Protein AF-A0A7G2K283-F1 (afdb_monomer_lite)

Secondary structure (DSSP, 8-state):
--PPP-----TTS-------------------------HHHHHHHHHHTPPP-THHHHHHHHHHHHHHHHHHHH--SS-TT---TTT-TTS--PPPTTS-TT--GGG--HHHHHHHHHHHHHHHHHHTTTSS--------HHHHHHHHH-BPTTSS-BTT-

Sequence (161 aa):
MVSFTEISTGTSTLDQVEVGFTPTRSYIVQWAKSVTWATPELEQGKLLGLALDTAKIMVLNQNAQQTLQKVAFLGHAKDTRLTGLLNNPSVEVYNIKGTSANTKVQAMDFDKSVAFFKEMFLAGMEKTKRIEAPNTFAIDLLDLAHLALTQRNNTDTTALE

Structure (mmCIF, N/CA/C/O backbone):
data_AF-A0A7G2K283-F1
#
_entry.id   AF-A0A7G2K283-F1
#
loop_
_atom_site.group_PDB
_atom_site.id
_atom_site.type_symbol
_atom_site.label_atom_id
_atom_site.label_alt_id
_atom_site.label_comp_id
_atom_site.label_asym_id
_atom_site.label_entity_id
_atom_site.label_seq_id
_atom_site.pdbx_PDB_ins_code
_atom_site.Cartn_x
_atom_site.Cartn_y
_atom_site.Cartn_z
_atom_site.occupancy
_atom_site.B_iso_or_equiv
_atom_site.auth_seq_id
_atom_site.auth_comp_id
_atom_site.auth_asym_id
_atom_site.auth_atom_id
_atom_site.pdbx_PDB_model_num
ATOM 1 N N . MET A 1 1 ? 11.500 21.645 -0.195 1.00 33.06 1 MET A N 1
ATOM 2 C CA . MET A 1 1 ? 11.966 21.731 -1.596 1.00 33.06 1 MET A CA 1
ATOM 3 C C . MET A 1 1 ? 12.836 22.974 -1.692 1.00 33.06 1 MET A C 1
ATOM 5 O O . MET A 1 1 ? 12.345 24.038 -1.351 1.00 33.06 1 MET A O 1
ATOM 9 N N . VAL A 1 2 ? 14.126 22.838 -2.009 1.00 28.88 2 VAL A N 1
ATOM 10 C CA . VAL A 1 2 ? 15.053 23.980 -2.130 1.00 28.88 2 VAL A CA 1
ATOM 11 C C . VAL A 1 2 ? 14.940 24.517 -3.555 1.00 28.88 2 VAL A C 1
ATOM 13 O O . VAL A 1 2 ? 15.233 23.781 -4.497 1.00 28.88 2 VAL A O 1
ATOM 16 N N . SER A 1 3 ? 14.471 25.752 -3.724 1.00 34.69 3 SER A N 1
ATOM 17 C CA . SER A 1 3 ? 14.496 26.456 -5.011 1.00 34.69 3 SER A CA 1
ATOM 18 C C . SER A 1 3 ? 15.723 27.362 -5.057 1.00 34.69 3 SER A C 1
ATOM 20 O O . SER A 1 3 ? 15.909 28.177 -4.157 1.00 34.69 3 SER A O 1
ATOM 22 N N . PHE A 1 4 ? 16.545 27.212 -6.093 1.00 39.34 4 PHE A N 1
ATOM 23 C CA . PHE A 1 4 ? 17.698 28.072 -6.350 1.00 39.34 4 PHE A CA 1
ATOM 24 C C . PHE A 1 4 ? 17.277 29.149 -7.349 1.00 39.34 4 PHE A C 1
ATOM 26 O O . PHE A 1 4 ? 16.826 28.817 -8.445 1.00 39.34 4 PHE A O 1
ATOM 33 N N . THR A 1 5 ? 17.387 30.416 -6.961 1.00 46.47 5 THR A N 1
ATOM 34 C CA . THR A 1 5 ? 17.245 31.555 -7.875 1.00 46.47 5 THR A CA 1
ATOM 35 C C . THR A 1 5 ? 18.563 31.741 -8.640 1.00 46.47 5 THR A C 1
ATOM 37 O O . THR A 1 5 ? 19.622 31.351 -8.156 1.00 46.47 5 THR A O 1
ATOM 40 N N . GLU A 1 6 ? 18.470 32.240 -9.869 1.00 45.03 6 GLU A N 1
ATOM 41 C CA . GLU A 1 6 ? 19.489 32.250 -10.928 1.00 45.03 6 GLU A CA 1
ATOM 42 C C . GLU A 1 6 ? 20.922 32.620 -10.493 1.00 45.03 6 GLU A C 1
ATOM 44 O O . GLU A 1 6 ? 21.156 33.654 -9.873 1.00 45.03 6 GLU A O 1
ATOM 49 N N . ILE A 1 7 ? 21.902 31.808 -10.914 1.00 48.34 7 ILE A N 1
ATOM 50 C CA . ILE A 1 7 ? 23.330 32.149 -10.842 1.00 48.34 7 ILE A CA 1
ATOM 51 C C . ILE A 1 7 ? 23.607 33.189 -11.934 1.00 48.34 7 ILE A C 1
ATOM 53 O O . ILE A 1 7 ? 23.706 32.844 -13.113 1.00 48.34 7 ILE A O 1
ATOM 57 N N . SER A 1 8 ? 23.721 34.464 -11.560 1.00 47.59 8 SER A N 1
ATOM 58 C CA . SER A 1 8 ? 24.152 35.510 -12.491 1.00 47.59 8 SER A CA 1
ATOM 59 C C . SER A 1 8 ? 25.669 35.418 -12.709 1.00 47.59 8 SER A C 1
ATOM 61 O O . SER A 1 8 ? 26.445 35.349 -11.759 1.00 47.59 8 SER A O 1
ATOM 63 N N . THR A 1 9 ? 26.124 35.437 -13.963 1.00 49.94 9 THR A N 1
ATOM 64 C CA . THR A 1 9 ? 27.552 35.390 -14.339 1.00 49.94 9 THR A CA 1
ATOM 65 C C . THR A 1 9 ? 28.268 36.741 -14.167 1.00 49.94 9 THR A C 1
ATOM 67 O O . THR A 1 9 ? 29.180 37.063 -14.927 1.00 49.94 9 THR A O 1
ATOM 70 N N . GLY A 1 10 ? 27.834 37.572 -13.214 1.00 45.72 10 GLY A N 1
ATOM 71 C CA . GLY A 1 10 ? 28.421 38.877 -12.914 1.00 45.72 10 GLY A CA 1
ATOM 72 C C . GLY A 1 10 ? 29.289 38.823 -11.659 1.00 45.72 10 GLY A C 1
ATOM 73 O O . GLY A 1 10 ? 28.780 38.773 -10.548 1.00 45.72 10 GLY A O 1
ATOM 74 N N . THR A 1 11 ? 30.613 38.876 -11.808 1.00 50.25 11 THR A N 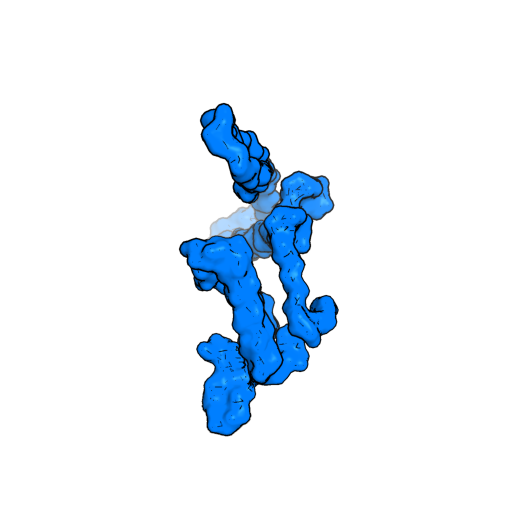1
ATOM 75 C CA . THR A 1 11 ? 31.589 38.779 -10.701 1.00 50.25 11 THR A CA 1
ATOM 76 C C . THR A 1 11 ? 31.766 40.073 -9.888 1.00 50.25 11 THR A C 1
ATOM 78 O O . THR A 1 11 ? 32.817 40.277 -9.285 1.00 50.25 11 THR A O 1
ATOM 81 N N . SER A 1 12 ? 30.788 40.981 -9.880 1.00 51.16 12 SER A N 1
ATOM 82 C CA . SER A 1 12 ? 30.885 42.283 -9.193 1.00 51.16 12 SER A CA 1
ATOM 83 C C . SER A 1 12 ? 29.939 42.452 -8.002 1.00 51.16 12 SER A C 1
ATOM 85 O O . SER A 1 12 ? 29.970 43.494 -7.350 1.00 51.16 12 SER A O 1
ATOM 87 N N . THR A 1 13 ? 29.146 41.438 -7.660 1.00 48.06 13 THR A N 1
ATOM 88 C CA . THR A 1 13 ? 28.279 41.449 -6.476 1.00 48.06 13 THR A CA 1
ATOM 89 C C . THR A 1 13 ? 28.584 40.237 -5.611 1.00 48.06 13 THR A C 1
ATOM 91 O O . THR A 1 13 ? 28.643 39.119 -6.115 1.00 48.06 13 THR A O 1
ATOM 94 N N . LEU A 1 14 ? 28.800 40.458 -4.309 1.00 49.88 14 LEU A N 1
ATOM 95 C CA . LEU A 1 14 ? 28.846 39.374 -3.329 1.00 49.88 14 LEU A CA 1
ATOM 96 C C . LEU A 1 14 ? 27.523 38.612 -3.420 1.00 49.88 14 LEU A C 1
ATOM 98 O O . LEU A 1 14 ? 26.475 39.171 -3.100 1.00 49.88 14 LEU A O 1
ATOM 102 N N . ASP A 1 15 ? 27.593 37.372 -3.897 1.00 42.44 15 ASP A N 1
ATOM 103 C CA . ASP A 1 15 ? 26.452 36.477 -4.045 1.00 42.44 15 ASP A CA 1
ATOM 104 C C . ASP A 1 15 ? 25.953 36.117 -2.639 1.00 42.44 15 ASP A C 1
ATOM 106 O O . ASP A 1 15 ? 26.506 35.260 -1.943 1.00 42.44 15 ASP A O 1
ATOM 110 N N . GLN A 1 16 ? 24.988 36.888 -2.142 1.00 51.31 16 GLN A N 1
ATOM 111 C CA . GLN A 1 16 ? 24.360 36.609 -0.862 1.00 51.31 16 GLN A CA 1
ATOM 112 C C . GLN A 1 16 ? 23.399 35.443 -1.063 1.00 51.31 16 GLN A C 1
ATOM 114 O O . GLN A 1 16 ? 22.320 35.592 -1.630 1.00 51.31 16 GLN A O 1
ATOM 119 N N . VAL A 1 17 ? 23.798 34.270 -0.574 1.00 49.78 17 VAL A N 1
ATOM 120 C CA . VAL A 1 17 ? 22.920 33.101 -0.504 1.00 49.78 17 VAL A CA 1
ATOM 121 C C . VAL A 1 17 ? 21.913 33.335 0.620 1.00 49.78 17 VAL A C 1
ATOM 123 O O . VAL A 1 17 ? 22.155 33.004 1.781 1.00 49.78 17 VAL A O 1
ATOM 126 N N . GLU A 1 18 ? 20.783 33.945 0.285 1.00 47.97 18 GLU A N 1
ATOM 127 C CA . GLU A 1 18 ? 19.662 34.078 1.207 1.00 47.97 18 GLU A CA 1
ATOM 128 C C . GLU A 1 18 ? 18.944 32.723 1.315 1.00 47.97 18 GLU A C 1
ATOM 130 O O . GLU A 1 18 ? 18.288 32.248 0.387 1.00 47.97 18 GLU A O 1
ATOM 135 N N . VAL A 1 19 ? 19.111 32.046 2.453 1.00 56.62 19 VAL A N 1
ATOM 136 C CA . VAL A 1 19 ? 18.443 30.769 2.734 1.00 56.62 19 VAL A CA 1
ATOM 137 C C . VAL A 1 19 ? 17.055 31.052 3.306 1.00 56.62 19 VAL A C 1
ATOM 139 O O . VAL A 1 19 ? 16.884 31.282 4.502 1.00 56.62 19 VAL A O 1
ATOM 142 N N . GLY A 1 20 ? 16.045 31.054 2.437 1.00 56.69 20 GLY A N 1
ATOM 143 C CA . GLY A 1 20 ? 14.644 31.142 2.845 1.00 56.69 20 GLY A CA 1
ATOM 144 C C . GLY A 1 20 ? 14.144 29.818 3.433 1.00 56.69 20 GLY A C 1
ATOM 145 O O . GLY A 1 20 ? 14.222 28.771 2.790 1.00 56.69 20 GLY A O 1
ATOM 146 N N . PHE A 1 21 ? 13.580 29.850 4.641 1.00 55.53 21 PHE A N 1
ATOM 147 C CA . PHE A 1 21 ? 12.916 28.691 5.243 1.00 55.53 21 PHE A CA 1
ATOM 148 C C . PHE A 1 21 ? 11.409 28.772 4.999 1.00 55.53 21 PHE A C 1
ATOM 150 O O . PHE A 1 21 ? 10.742 29.678 5.491 1.00 55.53 21 PHE A O 1
ATOM 157 N N . THR A 1 22 ? 10.849 27.801 4.274 1.00 71.00 22 THR A N 1
ATOM 158 C CA . THR A 1 22 ? 9.389 27.643 4.177 1.00 71.00 22 THR A CA 1
ATOM 159 C C . THR A 1 22 ? 8.933 26.613 5.211 1.00 71.00 22 THR A C 1
ATOM 161 O O . THR A 1 22 ? 9.275 25.436 5.069 1.00 71.00 22 THR A O 1
ATOM 164 N N . PRO A 1 23 ? 8.183 27.002 6.258 1.00 68.12 23 PRO A N 1
ATOM 165 C CA . PRO A 1 23 ? 7.719 26.057 7.262 1.00 68.12 23 PRO A CA 1
ATOM 166 C C . PRO A 1 23 ? 6.638 25.141 6.679 1.00 68.12 23 PRO A C 1
ATOM 168 O O . PRO A 1 23 ? 5.567 25.594 6.277 1.00 68.12 23 PRO A O 1
ATOM 171 N N . THR A 1 24 ? 6.889 23.834 6.684 1.00 72.06 24 THR A N 1
ATOM 172 C CA . THR A 1 24 ? 5.873 22.812 6.404 1.00 72.06 24 THR A CA 1
ATOM 173 C C . THR A 1 24 ? 5.151 22.435 7.693 1.00 72.06 24 THR A C 1
ATOM 175 O O . THR A 1 24 ? 5.792 22.194 8.715 1.00 72.06 24 THR A O 1
ATOM 178 N N . ARG A 1 25 ? 3.815 22.376 7.662 1.00 74.00 25 ARG A N 1
ATOM 179 C CA . ARG A 1 25 ? 2.984 22.015 8.821 1.00 74.00 25 ARG A CA 1
ATOM 180 C C . ARG A 1 25 ? 2.284 20.684 8.580 1.00 74.00 25 ARG A C 1
ATOM 182 O O . ARG A 1 25 ? 1.699 20.491 7.519 1.00 74.00 25 ARG A O 1
ATOM 189 N N . SER A 1 26 ? 2.271 19.836 9.602 1.00 74.50 26 SER A N 1
ATOM 190 C CA . SER A 1 26 ? 1.459 18.618 9.652 1.00 74.50 26 SER A CA 1
ATOM 191 C C . SER A 1 26 ? 0.447 18.742 10.785 1.00 74.50 26 SER A C 1
ATOM 193 O O . SER A 1 26 ? 0.800 19.135 11.897 1.00 74.50 26 SER A O 1
ATOM 195 N N . TYR A 1 27 ? -0.817 18.433 10.507 1.00 79.06 27 TYR A N 1
ATOM 196 C CA . TYR A 1 27 ? -1.890 18.509 11.496 1.00 79.06 27 TYR A CA 1
ATOM 197 C C . TYR A 1 27 ? -2.030 17.173 12.229 1.00 79.06 27 TYR A C 1
ATOM 199 O O . TYR A 1 27 ? -1.989 16.114 11.609 1.00 79.06 27 TYR A O 1
ATOM 207 N N . ILE A 1 28 ? -2.219 17.225 13.548 1.00 79.62 28 ILE A N 1
ATOM 208 C CA . ILE A 1 28 ? -2.516 16.050 14.372 1.00 79.62 28 ILE A CA 1
ATOM 209 C C . ILE A 1 28 ? -3.995 16.108 14.739 1.00 79.62 28 ILE A C 1
ATOM 211 O O . ILE A 1 28 ? -4.466 17.117 15.262 1.00 79.62 28 ILE A O 1
ATOM 215 N N . VAL A 1 29 ? -4.721 15.025 14.470 1.00 80.56 29 VAL A N 1
ATOM 216 C CA . VAL A 1 29 ? -6.142 14.901 14.807 1.00 80.56 29 VAL A CA 1
ATOM 217 C C . VAL A 1 29 ? -6.318 13.803 15.845 1.00 80.56 29 VAL A C 1
ATOM 219 O O . VAL A 1 29 ? -5.835 12.683 15.681 1.00 80.56 29 VAL A O 1
ATOM 222 N N . GLN A 1 30 ? -7.014 14.143 16.928 1.00 81.44 30 GLN A N 1
ATOM 223 C CA . GLN A 1 30 ? -7.408 13.179 17.946 1.00 81.44 30 GLN A CA 1
ATOM 224 C C . GLN A 1 30 ? -8.584 12.348 17.438 1.00 81.44 30 GLN A C 1
ATOM 226 O O . GLN A 1 30 ? -9.548 12.878 16.886 1.00 81.44 30 GLN A O 1
ATOM 231 N N . TRP A 1 31 ? -8.509 11.040 17.645 1.00 81.94 31 TRP A N 1
ATOM 232 C CA . TRP A 1 31 ? -9.557 10.102 17.272 1.00 81.94 31 TRP A CA 1
ATOM 233 C C . TRP A 1 31 ? -9.592 8.956 18.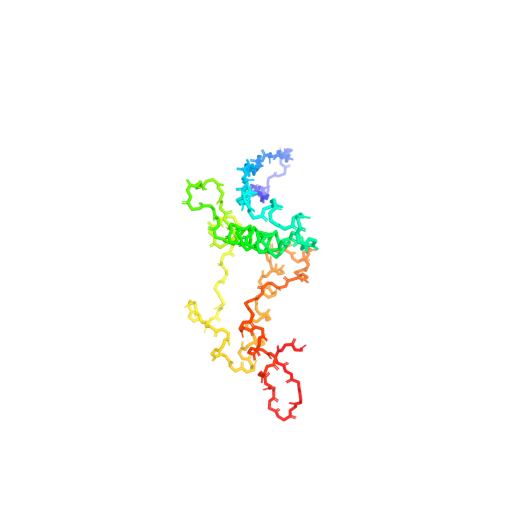281 1.00 81.94 31 TRP A C 1
ATOM 235 O O . TRP A 1 31 ? -8.594 8.659 18.937 1.00 81.94 31 TRP A O 1
ATOM 245 N N . ALA A 1 32 ? -10.752 8.321 18.414 1.00 81.31 32 ALA A N 1
ATOM 246 C CA . ALA A 1 32 ? -10.939 7.183 19.298 1.00 81.31 32 ALA A CA 1
ATOM 247 C C . ALA A 1 32 ? -11.959 6.214 18.699 1.00 81.31 32 ALA A C 1
ATOM 249 O O . ALA A 1 32 ? -12.880 6.615 17.983 1.00 81.31 32 ALA A O 1
ATOM 250 N N . LYS A 1 33 ? -11.802 4.932 19.023 1.00 82.62 33 LYS A N 1
ATOM 251 C CA . LYS A 1 33 ? -12.825 3.905 18.829 1.00 82.62 33 LYS A CA 1
ATOM 252 C C . LYS A 1 33 ? -13.092 3.253 20.178 1.00 82.62 33 LYS A C 1
ATOM 254 O O . LYS A 1 33 ? -12.159 3.035 20.946 1.00 82.62 33 LYS A O 1
ATOM 259 N N . SER A 1 34 ? -14.353 2.964 20.467 1.00 84.25 34 SER A N 1
ATOM 260 C CA . SER A 1 34 ? -14.774 2.360 21.728 1.00 84.25 34 SER A CA 1
ATOM 261 C C . SER A 1 34 ? -15.417 0.998 21.497 1.00 84.25 34 SER A C 1
ATOM 263 O O . SER A 1 34 ? -16.004 0.731 20.448 1.00 84.25 34 SER A O 1
ATOM 265 N N . VAL A 1 35 ? -15.300 0.141 22.507 1.00 84.62 35 VAL A N 1
ATOM 266 C CA . VAL A 1 35 ? -16.052 -1.109 22.641 1.00 84.62 35 VAL A CA 1
ATOM 267 C C . VAL A 1 35 ? -16.917 -0.981 23.882 1.00 84.62 35 VAL A C 1
ATOM 269 O O . VAL A 1 35 ? -16.512 -0.367 24.868 1.00 84.62 35 VAL A O 1
ATOM 272 N N . THR A 1 36 ? -18.118 -1.542 23.821 1.00 84.69 36 THR A N 1
ATOM 273 C CA . THR A 1 36 ? -19.050 -1.593 24.946 1.00 84.69 36 THR A CA 1
ATOM 274 C C . THR A 1 36 ? -19.479 -3.038 25.182 1.00 84.69 36 THR A C 1
ATOM 276 O O . THR A 1 36 ? -19.599 -3.827 24.241 1.00 84.69 36 THR A O 1
ATOM 279 N N . TRP A 1 37 ? -19.677 -3.386 26.452 1.00 82.88 37 TRP A N 1
ATOM 280 C CA . TRP A 1 37 ? -20.251 -4.659 26.888 1.00 82.88 37 TRP A CA 1
ATOM 281 C C . TRP A 1 37 ? -21.544 -4.374 27.641 1.00 82.88 37 TRP A C 1
ATOM 283 O O . TRP A 1 37 ? -21.650 -3.347 28.316 1.00 82.88 37 TRP A O 1
ATOM 293 N N . ALA A 1 38 ? -22.520 -5.271 27.537 1.00 84.69 38 ALA A N 1
ATOM 294 C CA . ALA A 1 38 ? -23.748 -5.142 28.303 1.00 84.69 38 ALA A CA 1
ATOM 295 C C . ALA A 1 38 ? -23.522 -5.640 29.740 1.00 84.69 38 ALA A C 1
ATOM 297 O O . ALA A 1 38 ? -22.951 -6.709 29.948 1.00 84.69 38 ALA A O 1
ATOM 298 N N . THR A 1 39 ? -23.998 -4.894 30.740 1.00 83.06 39 THR A N 1
ATOM 299 C CA . THR A 1 39 ? -23.866 -5.262 32.163 1.00 83.06 39 THR A CA 1
ATOM 300 C C . THR A 1 39 ? -24.341 -6.692 32.474 1.00 83.06 39 THR A C 1
ATOM 302 O O . THR A 1 39 ? -23.591 -7.412 33.132 1.00 83.06 39 THR A O 1
ATOM 305 N N . PRO A 1 40 ? -25.492 -7.171 31.949 1.00 80.56 40 PRO A N 1
ATOM 306 C CA . PRO A 1 40 ? -25.945 -8.539 32.208 1.00 80.56 40 PRO A CA 1
ATOM 307 C C . PRO A 1 40 ? -24.991 -9.618 31.672 1.00 80.56 40 PRO A C 1
ATOM 309 O O . PRO A 1 40 ? -24.845 -10.666 32.295 1.00 80.56 40 PRO A O 1
ATOM 312 N N . GLU A 1 41 ? -24.308 -9.371 30.546 1.00 76.25 41 GLU A N 1
ATOM 313 C CA . GLU A 1 41 ? -23.330 -10.312 29.972 1.00 76.25 41 GLU A CA 1
ATOM 314 C C . GLU A 1 41 ? -22.104 -10.455 30.881 1.00 76.25 41 GLU A C 1
ATOM 316 O O . GLU A 1 41 ? -21.591 -11.556 31.076 1.00 76.25 41 GLU A O 1
ATOM 321 N N . LEU A 1 42 ? -21.650 -9.344 31.472 1.00 82.62 42 LEU A N 1
ATOM 322 C CA . LEU A 1 42 ? -20.519 -9.331 32.402 1.00 82.62 42 LEU A CA 1
ATOM 323 C C . LEU A 1 42 ? -20.856 -10.064 33.707 1.00 82.62 42 LEU A C 1
ATOM 325 O O . LEU A 1 42 ? -20.030 -10.810 34.236 1.00 82.62 42 LEU A O 1
ATOM 329 N N . GLU A 1 43 ? -22.072 -9.871 34.216 1.00 83.50 43 GLU A N 1
ATOM 330 C CA . GLU A 1 43 ? -22.555 -10.517 35.439 1.00 83.50 43 GLU A CA 1
ATOM 331 C C . GLU A 1 43 ? -22.748 -12.025 35.251 1.00 83.50 43 GLU A C 1
ATOM 333 O O . GLU A 1 43 ? -22.274 -12.812 36.074 1.00 83.50 43 GLU A O 1
ATOM 338 N N . GLN A 1 44 ? -23.369 -12.443 34.143 1.00 77.94 44 GLN A N 1
ATOM 339 C CA . GLN A 1 44 ? -23.510 -13.859 33.793 1.00 77.94 44 GLN A CA 1
ATOM 340 C C . GLN A 1 44 ? -22.154 -14.517 33.531 1.00 77.94 44 GLN A C 1
ATOM 342 O O . GLN A 1 44 ? -21.912 -15.619 34.018 1.00 77.94 44 GLN A O 1
ATOM 347 N N . GLY A 1 45 ? -21.243 -13.835 32.831 1.00 79.12 45 GLY A N 1
ATOM 348 C CA . GLY A 1 45 ? -19.890 -14.334 32.598 1.00 79.12 45 GLY A CA 1
ATOM 349 C C . GLY A 1 45 ? -19.125 -14.567 33.902 1.00 79.12 45 GLY A C 1
ATOM 350 O O . GLY A 1 45 ? -18.532 -15.627 34.091 1.00 79.12 45 GLY A O 1
ATOM 351 N N . LYS A 1 46 ? -19.229 -13.633 34.857 1.00 83.62 46 LYS A N 1
ATOM 352 C CA . LYS A 1 46 ? -18.637 -13.772 36.196 1.00 83.62 46 LYS A CA 1
ATOM 353 C C . LYS A 1 46 ? -19.239 -14.937 36.987 1.00 83.62 46 LYS A C 1
ATOM 355 O O . LYS A 1 46 ? -18.495 -15.656 37.649 1.00 83.62 46 LYS A O 1
ATOM 360 N N . LEU A 1 47 ? -20.559 -15.122 36.930 1.00 83.50 47 LEU A N 1
ATOM 361 C CA . LEU A 1 47 ? -21.260 -16.211 37.623 1.00 83.50 47 LEU A CA 1
ATOM 362 C C . LEU A 1 47 ? -20.929 -17.592 37.040 1.00 83.50 47 LEU A C 1
ATOM 364 O O . LEU A 1 47 ? -20.804 -18.556 37.788 1.00 83.50 47 LEU A O 1
ATOM 368 N N . LEU A 1 48 ? -20.775 -17.681 35.717 1.00 84.31 48 LEU A N 1
ATOM 369 C CA . LEU A 1 48 ? -20.509 -18.926 34.992 1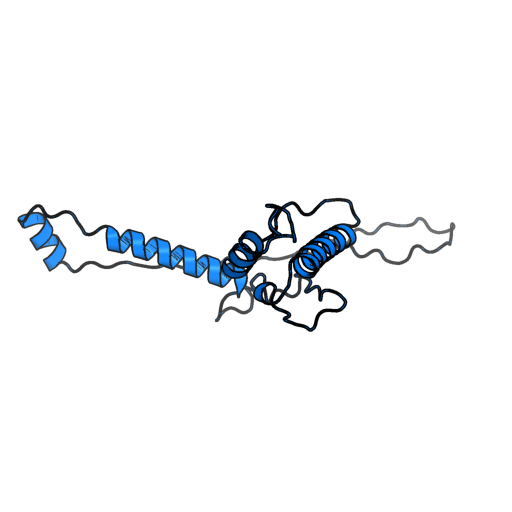.00 84.31 48 LEU A CA 1
ATOM 370 C C . LEU A 1 48 ? -19.010 -19.233 34.833 1.00 84.31 48 LEU A C 1
ATOM 372 O O . LEU A 1 48 ? -18.657 -20.247 34.235 1.00 84.31 48 LEU A O 1
ATOM 376 N N . GLY A 1 49 ? -18.124 -18.367 35.338 1.00 79.50 49 GLY A N 1
ATOM 377 C CA . GLY A 1 49 ? -16.674 -18.501 35.162 1.00 79.50 49 GLY A CA 1
ATOM 378 C C . GLY A 1 49 ? -16.214 -18.366 33.705 1.00 79.50 49 GLY A C 1
ATOM 379 O O . GLY A 1 49 ? -15.136 -18.845 33.355 1.00 79.50 49 GLY A O 1
ATOM 380 N N . LEU A 1 50 ? -17.021 -17.739 32.845 1.00 77.75 50 LEU A N 1
ATOM 381 C CA . LEU A 1 50 ? -16.691 -17.508 31.442 1.00 77.75 50 LEU A CA 1
ATOM 382 C C . LEU A 1 50 ? -15.753 -16.305 31.325 1.00 77.75 50 LEU A C 1
ATOM 384 O O . LEU A 1 50 ? -15.994 -15.244 31.905 1.00 77.75 50 LEU A O 1
ATOM 388 N N . ALA A 1 51 ? -14.684 -16.464 30.547 1.00 75.38 51 ALA A N 1
ATOM 389 C CA . ALA A 1 51 ? -13.786 -15.363 30.235 1.00 75.38 51 ALA A CA 1
ATOM 390 C C . ALA A 1 51 ? -14.521 -14.280 29.427 1.00 75.38 51 ALA A C 1
ATOM 392 O O . ALA A 1 51 ? -15.341 -14.583 28.558 1.00 75.38 51 ALA A O 1
ATOM 393 N N . LEU A 1 52 ? -14.198 -13.013 29.701 1.00 75.81 52 LEU A N 1
ATOM 394 C CA . LEU A 1 52 ? -14.668 -11.889 28.897 1.00 75.81 52 LEU A CA 1
ATOM 395 C C . LEU A 1 52 ? -14.230 -12.087 27.443 1.00 75.81 52 LEU A C 1
ATOM 397 O O . LEU A 1 52 ? -13.062 -12.380 27.189 1.00 75.81 52 LEU A O 1
ATOM 401 N N . ASP A 1 53 ? -15.144 -11.874 26.499 1.00 74.75 53 ASP A N 1
ATOM 402 C CA . ASP A 1 53 ? -14.825 -11.952 25.077 1.00 74.75 53 ASP A CA 1
ATOM 403 C C . ASP A 1 53 ? -13.849 -10.830 24.671 1.00 74.75 53 ASP A C 1
ATOM 405 O O . ASP A 1 53 ? -14.232 -9.678 24.427 1.00 74.75 53 ASP A O 1
ATOM 409 N N . THR A 1 54 ? -12.564 -11.181 24.614 1.00 80.44 54 THR A N 1
ATOM 410 C CA . THR A 1 54 ? -11.469 -10.311 24.175 1.00 80.44 54 THR A CA 1
ATOM 411 C C . THR A 1 54 ? -11.401 -10.178 22.655 1.00 80.44 54 THR A C 1
ATOM 413 O O . THR A 1 54 ? -10.727 -9.266 22.164 1.00 80.44 54 THR A O 1
ATOM 416 N N . ALA A 1 55 ? -12.135 -10.997 21.889 1.00 83.00 55 ALA A N 1
ATOM 417 C CA . ALA A 1 55 ? -12.173 -10.888 20.434 1.00 83.00 55 ALA A CA 1
ATOM 418 C C . ALA A 1 55 ? -12.748 -9.533 20.003 1.00 83.00 55 ALA A C 1
ATOM 420 O O . ALA A 1 55 ? -12.252 -8.936 19.047 1.00 83.00 55 ALA A O 1
ATOM 421 N N . LYS A 1 56 ? -13.700 -8.970 20.766 1.00 82.81 56 LYS A N 1
ATOM 422 C CA . LYS A 1 56 ? -14.207 -7.602 20.545 1.00 82.81 56 LYS A CA 1
ATOM 423 C C . LYS A 1 56 ? -13.085 -6.552 20.562 1.00 82.81 56 LYS A C 1
ATOM 425 O O . LYS A 1 56 ? -13.095 -5.634 19.745 1.00 82.81 56 LYS A O 1
ATOM 430 N N . ILE A 1 57 ? -12.090 -6.701 21.441 1.00 85.62 57 ILE A N 1
ATOM 431 C CA . ILE A 1 57 ? -10.930 -5.795 21.525 1.00 85.62 57 ILE A CA 1
ATOM 432 C C . ILE A 1 57 ? -9.976 -6.028 20.348 1.00 85.62 57 ILE A C 1
ATOM 434 O O . ILE A 1 57 ? -9.487 -5.071 19.749 1.00 85.62 57 ILE A O 1
ATOM 438 N N . MET A 1 58 ? -9.729 -7.286 19.975 1.00 88.00 58 MET A N 1
ATOM 439 C CA . MET A 1 58 ? -8.882 -7.605 18.819 1.00 88.00 58 MET A CA 1
ATOM 440 C C . MET A 1 58 ? -9.462 -7.046 17.515 1.00 88.00 58 MET A C 1
ATOM 442 O O . MET A 1 58 ? -8.745 -6.411 16.742 1.00 88.00 58 MET A O 1
ATOM 446 N N . VAL A 1 59 ? -10.770 -7.211 17.306 1.00 89.06 59 VAL A N 1
ATOM 447 C CA . VAL A 1 59 ? -11.490 -6.662 16.149 1.00 89.06 59 VAL A CA 1
ATOM 448 C C . VAL A 1 59 ? -11.459 -5.133 16.161 1.00 89.06 59 VAL A C 1
ATOM 450 O O . VAL A 1 59 ? -11.221 -4.522 15.117 1.00 89.06 59 VAL A O 1
ATOM 453 N N . LEU A 1 60 ? -11.628 -4.498 17.330 1.00 89.25 60 LEU A N 1
ATOM 454 C CA . LEU A 1 60 ? -11.483 -3.046 17.469 1.00 89.25 60 LEU A CA 1
ATOM 455 C C . LEU A 1 60 ? -10.100 -2.580 17.006 1.00 89.25 60 LEU A C 1
ATOM 457 O O . LEU A 1 60 ? -10.008 -1.644 16.212 1.00 89.25 60 LEU A O 1
ATOM 461 N N . ASN A 1 61 ? -9.039 -3.244 17.469 1.00 89.31 61 ASN A N 1
ATOM 462 C CA . ASN A 1 61 ? -7.665 -2.911 17.106 1.00 89.31 61 ASN A CA 1
ATOM 463 C C . ASN A 1 61 ? -7.414 -3.096 15.608 1.00 89.31 61 ASN A C 1
ATOM 465 O O . ASN A 1 61 ? -6.842 -2.214 14.972 1.00 89.31 61 ASN A O 1
ATOM 469 N N . GLN A 1 62 ? -7.886 -4.192 15.012 1.00 91.31 62 GLN A N 1
ATOM 470 C CA . GLN A 1 62 ? -7.751 -4.411 13.572 1.00 91.31 62 GLN A CA 1
ATOM 471 C C . GLN A 1 62 ? -8.473 -3.322 12.768 1.00 91.31 62 GLN A C 1
ATOM 473 O O . GLN A 1 62 ? -7.904 -2.739 11.845 1.00 91.31 62 GLN A O 1
ATOM 478 N N . ASN A 1 63 ? -9.707 -2.990 13.148 1.00 92.44 63 ASN A N 1
ATOM 479 C CA . ASN A 1 63 ? -10.473 -1.934 12.496 1.00 92.44 63 ASN A CA 1
ATOM 480 C C . ASN A 1 63 ? -9.826 -0.550 12.676 1.00 92.44 63 ASN A C 1
ATOM 482 O O . ASN A 1 63 ? -9.847 0.276 11.759 1.00 92.44 63 ASN A O 1
ATOM 486 N N . ALA A 1 64 ? -9.235 -0.293 13.845 1.00 88.62 64 ALA A N 1
ATOM 487 C CA . ALA A 1 64 ? -8.467 0.910 14.125 1.00 88.62 64 ALA A CA 1
ATOM 488 C C . ALA A 1 64 ? -7.259 1.025 13.179 1.00 88.62 64 ALA A C 1
ATOM 490 O O . ALA A 1 64 ? -7.115 2.044 12.505 1.00 88.62 64 ALA A O 1
ATOM 491 N N . GLN A 1 65 ? -6.460 -0.036 13.048 1.00 90.50 65 GLN A N 1
ATOM 492 C CA . GLN A 1 65 ? -5.299 -0.065 12.152 1.00 90.50 65 GLN A CA 1
ATOM 493 C C . GLN A 1 65 ? -5.693 0.120 10.680 1.00 90.50 65 GLN A C 1
ATOM 495 O O . GLN A 1 65 ? -5.106 0.943 9.983 1.00 90.50 65 GLN A O 1
ATOM 500 N N . GLN A 1 66 ? -6.751 -0.553 10.219 1.00 90.31 66 GLN A N 1
ATOM 501 C CA . GLN A 1 66 ? -7.273 -0.365 8.859 1.00 90.31 66 GLN A CA 1
ATOM 502 C C . GLN A 1 66 ? -7.751 1.071 8.614 1.00 90.31 66 GLN A C 1
ATOM 504 O O . GLN A 1 66 ? -7.553 1.621 7.531 1.00 90.31 66 GLN A O 1
ATOM 509 N N . THR A 1 67 ? -8.367 1.702 9.620 1.00 89.31 67 THR A N 1
ATOM 510 C CA . THR A 1 67 ? -8.796 3.104 9.526 1.00 89.31 67 THR A CA 1
ATOM 511 C C . THR A 1 67 ? -7.587 4.030 9.391 1.00 89.31 67 THR A C 1
ATOM 513 O O . THR A 1 67 ? -7.590 4.895 8.517 1.00 89.31 67 THR A O 1
ATOM 516 N N . LEU A 1 68 ? -6.543 3.827 10.203 1.00 89.12 68 LEU A N 1
ATOM 517 C CA . LEU A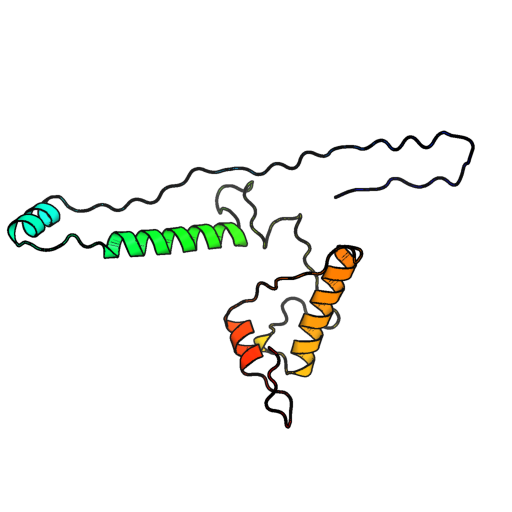 1 68 ? -5.297 4.592 10.112 1.00 89.12 68 LEU A CA 1
ATOM 518 C C . LEU A 1 68 ? -4.630 4.427 8.749 1.00 89.12 68 LEU A C 1
ATOM 520 O O . LEU A 1 68 ? -4.278 5.422 8.123 1.00 89.12 68 LEU A O 1
ATOM 524 N N . GLN A 1 69 ? -4.513 3.191 8.262 1.00 89.62 69 GLN A N 1
ATOM 525 C CA . GLN A 1 69 ? -3.940 2.908 6.951 1.00 89.62 69 GLN A CA 1
ATOM 526 C C . GLN A 1 69 ? -4.742 3.600 5.843 1.00 89.62 69 GLN A C 1
ATOM 528 O O . GLN A 1 69 ? -4.172 4.265 4.981 1.00 89.62 69 GLN A O 1
ATOM 533 N N . LYS A 1 70 ? -6.077 3.526 5.900 1.00 90.12 70 LYS A N 1
ATOM 534 C CA . LYS A 1 70 ? -6.948 4.203 4.936 1.00 90.12 70 LYS A CA 1
ATOM 535 C C . LYS A 1 70 ? -6.730 5.716 4.932 1.00 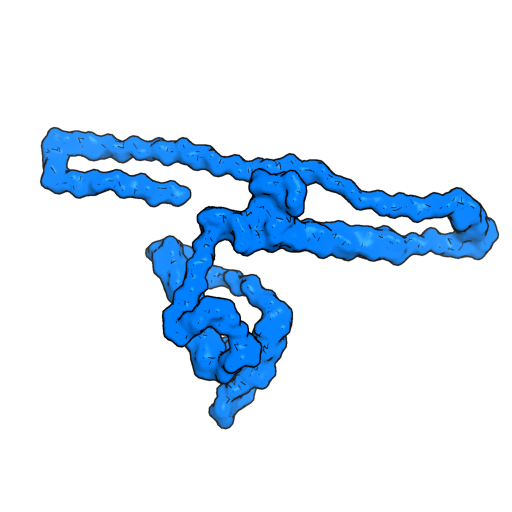90.12 70 LYS A C 1
ATOM 537 O O . LYS A 1 70 ? -6.631 6.300 3.858 1.00 90.12 70 LYS A O 1
ATOM 542 N N . VAL A 1 71 ? -6.635 6.342 6.105 1.00 90.06 71 VAL A N 1
ATOM 543 C CA . VAL A 1 71 ? -6.359 7.783 6.219 1.00 90.06 71 VAL A CA 1
ATOM 544 C C . VAL A 1 71 ? -4.948 8.117 5.728 1.00 90.06 71 VAL A C 1
ATOM 546 O O . VAL A 1 71 ? -4.775 9.127 5.056 1.00 90.06 71 VAL A O 1
ATOM 549 N N . ALA A 1 72 ? -3.952 7.267 5.980 1.00 89.19 72 ALA A N 1
ATOM 550 C CA . ALA A 1 72 ? -2.590 7.479 5.492 1.00 89.19 72 ALA A CA 1
ATOM 551 C C . ALA A 1 72 ? -2.506 7.475 3.954 1.00 89.19 72 ALA A C 1
ATOM 553 O O . ALA A 1 72 ? -1.784 8.287 3.382 1.00 89.19 72 ALA A O 1
ATOM 554 N N . PHE A 1 73 ? -3.267 6.612 3.269 1.00 90.94 73 PHE A N 1
ATOM 555 C CA . PHE A 1 73 ? -3.270 6.557 1.801 1.00 90.94 73 PHE A CA 1
ATOM 556 C C . PHE A 1 73 ? -4.224 7.563 1.147 1.00 90.94 73 PHE A C 1
ATOM 558 O O . PHE A 1 73 ? -3.849 8.203 0.168 1.00 90.94 73 PHE A O 1
ATOM 565 N N . LEU A 1 74 ? -5.443 7.719 1.669 1.00 91.81 74 LEU A N 1
ATOM 566 C CA . LEU A 1 74 ? -6.515 8.493 1.025 1.00 91.81 74 LEU A CA 1
ATOM 567 C C . LEU A 1 74 ? -6.794 9.848 1.687 1.00 91.81 74 LEU A C 1
ATOM 569 O O . LEU A 1 74 ? -7.544 10.652 1.141 1.00 91.81 74 LEU A O 1
ATOM 573 N N . GLY A 1 75 ? -6.227 10.112 2.859 1.00 90.00 75 GLY A N 1
ATOM 574 C CA . GLY A 1 75 ? -6.540 11.291 3.660 1.00 90.00 75 GLY A CA 1
ATOM 575 C C . GLY A 1 75 ? -7.830 11.148 4.467 1.00 90.00 75 GLY A C 1
ATOM 576 O O . GLY A 1 75 ? -8.508 10.114 4.465 1.00 90.00 75 GLY A O 1
ATOM 577 N N . HIS A 1 76 ? -8.173 12.202 5.205 1.00 89.81 76 HIS A N 1
ATOM 578 C CA . HIS A 1 76 ? -9.372 12.228 6.036 1.00 89.81 76 HIS A CA 1
ATOM 579 C C . HIS A 1 76 ? -10.579 12.748 5.248 1.00 89.81 76 HIS A C 1
ATOM 581 O O . HIS A 1 76 ? -10.574 13.863 4.737 1.00 89.81 76 HIS A O 1
ATOM 587 N N . ALA A 1 77 ? -11.671 11.980 5.220 1.00 85.38 77 ALA A N 1
ATOM 588 C CA . ALA A 1 77 ? -12.840 12.294 4.389 1.00 85.38 77 ALA A CA 1
ATOM 589 C C . ALA A 1 77 ? -13.524 13.638 4.713 1.00 85.38 77 ALA A C 1
ATOM 591 O O . ALA A 1 77 ? -14.181 14.209 3.849 1.00 85.38 77 ALA A O 1
ATOM 592 N N . LYS A 1 78 ? -13.411 14.130 5.955 1.00 84.81 78 LYS A N 1
ATOM 593 C CA . LYS A 1 78 ? -14.053 15.384 6.401 1.00 84.81 78 LYS A CA 1
ATOM 594 C C . LYS A 1 78 ? -13.077 16.531 6.660 1.00 84.81 78 LYS A C 1
ATOM 596 O O . LYS A 1 78 ? -13.515 17.666 6.780 1.00 84.81 78 LYS A O 1
A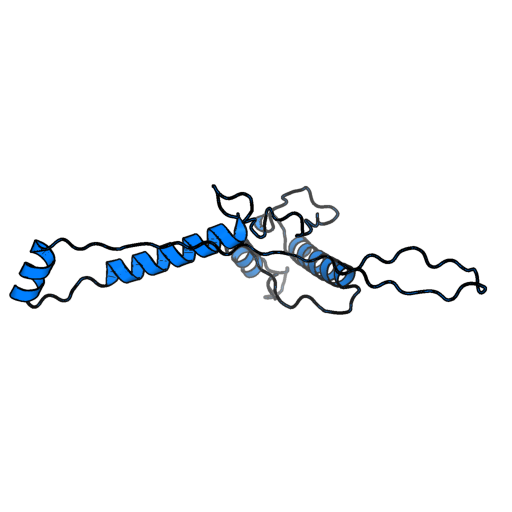TOM 601 N N . ASP A 1 79 ? -11.787 16.235 6.810 1.00 85.62 79 ASP A N 1
ATOM 602 C CA . ASP A 1 79 ? -10.776 17.241 7.154 1.00 85.62 79 ASP A CA 1
ATOM 603 C C . ASP A 1 79 ? -9.774 17.300 6.012 1.00 85.62 79 ASP A C 1
ATOM 605 O O . ASP A 1 79 ? -8.856 16.488 5.925 1.00 85.62 79 ASP A O 1
ATOM 609 N N . THR A 1 80 ? -9.986 18.261 5.119 1.00 85.12 80 THR A N 1
ATOM 610 C CA . THR A 1 80 ? -9.202 18.428 3.892 1.00 85.12 80 THR A CA 1
ATOM 611 C C . THR A 1 80 ? -7.750 18.820 4.157 1.00 85.12 80 THR A C 1
ATOM 613 O O . THR A 1 80 ? -6.928 18.758 3.247 1.00 85.12 80 THR A O 1
ATOM 616 N N . ARG A 1 81 ? -7.407 19.195 5.397 1.00 85.50 81 ARG A N 1
ATOM 617 C CA . ARG A 1 81 ? -6.024 19.477 5.802 1.00 85.50 81 ARG A CA 1
ATOM 618 C C . ARG A 1 81 ? -5.197 18.201 5.947 1.00 85.50 81 ARG A C 1
ATOM 620 O O . ARG A 1 81 ? -3.972 18.267 5.891 1.00 85.50 81 ARG A O 1
ATOM 627 N N . LEU A 1 82 ? -5.851 17.058 6.152 1.00 86.19 82 LEU A N 1
ATOM 628 C CA . LEU A 1 82 ? -5.215 15.747 6.224 1.00 86.19 82 LEU A CA 1
ATOM 629 C C . LEU A 1 82 ? -5.299 15.057 4.863 1.00 86.19 82 LEU A C 1
ATOM 631 O O . LEU A 1 82 ? -6.228 14.295 4.590 1.00 86.19 82 LEU A O 1
ATOM 635 N N . THR A 1 83 ? -4.309 15.322 4.018 1.00 90.25 83 THR A N 1
ATOM 636 C CA . THR A 1 83 ? -4.116 14.602 2.756 1.00 90.25 83 THR A CA 1
ATOM 637 C C . THR A 1 83 ? -3.333 13.310 2.993 1.00 90.25 83 THR A C 1
ATOM 639 O O . THR A 1 83 ? -2.466 13.241 3.865 1.00 90.25 83 THR A O 1
ATOM 642 N N . GLY A 1 84 ? -3.675 12.267 2.243 1.00 88.75 84 GLY A N 1
ATOM 643 C CA . GLY A 1 84 ? -2.972 10.990 2.231 1.00 88.75 84 GLY A CA 1
ATOM 644 C C . GLY A 1 84 ? -1.986 10.901 1.072 1.00 88.75 84 GLY A C 1
ATOM 645 O O . GLY A 1 84 ? -1.935 11.775 0.208 1.00 88.75 84 GLY A O 1
ATOM 646 N N . LEU A 1 85 ? -1.218 9.816 1.030 1.00 89.81 85 LEU A N 1
ATOM 647 C CA . LEU A 1 85 ? -0.184 9.590 0.019 1.00 89.81 85 LEU A CA 1
ATOM 648 C C . LEU A 1 85 ? -0.692 9.766 -1.424 1.00 89.81 85 LEU A C 1
ATOM 650 O O . LEU A 1 85 ? 0.025 10.309 -2.254 1.00 89.81 85 LEU A O 1
ATOM 654 N N . LEU A 1 86 ? -1.925 9.347 -1.720 1.00 88.00 86 LEU A N 1
ATOM 655 C CA . LEU A 1 86 ? -2.469 9.332 -3.083 1.00 88.00 86 LEU A CA 1
ATOM 656 C C . LEU A 1 86 ? -3.122 10.651 -3.520 1.00 88.00 86 LEU A C 1
ATOM 658 O O . LEU A 1 86 ? -3.485 10.788 -4.685 1.00 88.00 86 LEU A O 1
ATOM 662 N N . ASN A 1 87 ? -3.312 11.612 -2.612 1.00 89.06 87 ASN A N 1
ATOM 663 C CA . ASN A 1 87 ? -3.920 12.909 -2.939 1.00 89.06 87 ASN A CA 1
ATOM 664 C C . ASN A 1 87 ? -3.154 14.121 -2.397 1.00 89.06 87 ASN A C 1
ATOM 666 O O . ASN A 1 87 ? -3.611 15.254 -2.552 1.00 89.06 87 ASN A O 1
ATOM 670 N N . ASN A 1 88 ? -2.002 13.908 -1.763 1.00 88.50 88 ASN A N 1
ATOM 671 C CA . ASN A 1 88 ? -1.153 14.994 -1.308 1.00 88.50 88 ASN A CA 1
ATOM 672 C C . ASN A 1 88 ? -0.437 15.632 -2.513 1.00 88.50 88 ASN A C 1
ATOM 674 O O . ASN A 1 88 ? 0.308 14.940 -3.203 1.00 88.50 88 ASN A O 1
ATOM 678 N N . PRO A 1 89 ? -0.584 16.950 -2.748 1.00 85.50 89 PRO A N 1
ATOM 679 C CA . PRO A 1 89 ? 0.037 17.629 -3.890 1.00 85.50 89 PRO A CA 1
ATOM 680 C C . PRO A 1 89 ? 1.573 17.657 -3.835 1.00 85.50 89 PRO A C 1
ATOM 682 O O . PRO A 1 89 ? 2.218 17.960 -4.833 1.00 85.50 89 PRO A O 1
ATOM 685 N N . SER A 1 90 ? 2.168 17.361 -2.677 1.00 85.12 90 SER A N 1
ATOM 686 C CA . SER A 1 90 ? 3.622 17.242 -2.521 1.00 85.12 90 SER A CA 1
ATOM 687 C C . SER A 1 90 ? 4.162 15.889 -2.995 1.00 85.12 90 SER A C 1
ATOM 689 O O . SER A 1 90 ? 5.378 15.722 -3.076 1.00 85.12 90 SER A O 1
ATOM 691 N N . VAL A 1 91 ? 3.284 14.919 -3.270 1.00 86.62 91 VAL A N 1
ATOM 692 C CA . VAL A 1 91 ? 3.648 13.610 -3.813 1.00 86.62 91 VAL A CA 1
ATOM 693 C C . VAL A 1 91 ? 3.584 13.697 -5.330 1.00 86.62 91 VAL A C 1
ATOM 695 O O . VAL A 1 91 ? 2.569 14.075 -5.911 1.00 86.62 91 VAL A O 1
ATOM 698 N N . GLU A 1 92 ? 4.693 13.365 -5.979 1.00 85.19 92 GLU A N 1
ATOM 699 C CA . GLU A 1 92 ? 4.761 13.359 -7.432 1.00 85.19 92 GLU A CA 1
ATOM 700 C C . GLU A 1 92 ? 4.102 12.102 -7.992 1.00 85.19 92 GLU A C 1
ATOM 702 O O . GLU A 1 92 ? 4.414 10.983 -7.585 1.00 85.19 92 GLU A O 1
ATOM 707 N N . VAL A 1 93 ? 3.213 12.298 -8.962 1.00 84.94 93 VAL A N 1
ATOM 708 C CA . VAL A 1 93 ? 2.648 11.207 -9.751 1.00 84.94 93 VAL A CA 1
ATOM 709 C C . VAL A 1 93 ? 3.482 11.066 -11.014 1.00 84.94 93 VAL A C 1
ATOM 711 O O . VAL A 1 93 ? 3.440 11.923 -11.898 1.00 84.94 93 VAL A O 1
ATOM 714 N N . TYR A 1 94 ? 4.242 9.979 -11.092 1.00 84.38 94 TYR A N 1
ATOM 715 C CA . TYR A 1 94 ? 5.032 9.654 -12.269 1.00 84.38 94 TYR A CA 1
ATOM 716 C C . TYR A 1 94 ? 4.242 8.736 -13.203 1.00 84.38 94 TYR A C 1
ATOM 718 O O . TYR A 1 94 ? 3.854 7.632 -12.823 1.00 84.38 94 TYR A O 1
ATOM 726 N N . ASN A 1 95 ? 4.018 9.185 -14.438 1.00 81.88 95 ASN A N 1
ATOM 727 C CA . ASN A 1 95 ? 3.441 8.345 -15.484 1.00 81.88 95 ASN A CA 1
ATOM 728 C C . ASN A 1 95 ? 4.571 7.637 -16.234 1.00 81.88 95 ASN A C 1
ATOM 730 O O . ASN A 1 95 ? 5.379 8.296 -16.889 1.00 81.88 95 ASN A O 1
ATOM 734 N N . ILE A 1 96 ? 4.598 6.308 -16.152 1.00 80.62 96 ILE A N 1
ATOM 735 C CA . ILE A 1 96 ? 5.594 5.471 -16.829 1.00 80.62 96 ILE A CA 1
ATOM 736 C C . ILE A 1 96 ? 5.470 5.651 -18.346 1.00 80.62 96 ILE A C 1
ATOM 738 O O . ILE A 1 96 ? 4.382 5.532 -18.925 1.00 80.62 96 ILE A O 1
ATOM 742 N N . LYS A 1 97 ? 6.590 5.947 -19.000 1.00 75.31 97 LYS A N 1
ATOM 743 C CA . LYS A 1 97 ? 6.673 6.208 -20.436 1.00 75.31 97 LYS A CA 1
ATOM 744 C C . LYS A 1 97 ? 6.186 5.000 -21.228 1.00 75.31 97 LYS A C 1
ATOM 746 O O . LYS A 1 97 ? 6.465 3.851 -20.910 1.00 75.31 97 LYS A O 1
ATOM 751 N N . GLY A 1 98 ? 5.440 5.269 -22.298 1.00 69.31 98 GLY A N 1
ATOM 752 C CA . GLY A 1 98 ? 4.928 4.219 -23.183 1.00 69.31 98 GLY A CA 1
ATOM 753 C C . GLY A 1 98 ? 3.804 3.364 -22.586 1.00 69.31 98 GLY A C 1
ATOM 754 O O . GLY A 1 98 ? 3.331 2.452 -23.259 1.00 69.31 98 GLY A O 1
ATOM 755 N N . THR A 1 99 ? 3.334 3.671 -21.373 1.00 69.75 99 THR A N 1
ATOM 756 C CA . THR A 1 99 ? 2.136 3.058 -20.792 1.00 69.75 99 THR A CA 1
ATOM 757 C C . THR A 1 99 ? 0.973 4.046 -20.807 1.00 69.75 99 THR A C 1
ATOM 759 O O . THR A 1 99 ? 1.158 5.256 -20.671 1.00 69.75 99 THR A O 1
ATOM 762 N N . SER A 1 100 ? -0.251 3.546 -20.987 1.00 71.31 100 SER A N 1
ATOM 763 C CA . SER A 1 100 ? -1.438 4.358 -20.715 1.00 71.31 100 SER A CA 1
ATOM 764 C C . SER A 1 100 ? -1.502 4.704 -19.228 1.00 71.31 100 SER A C 1
ATOM 766 O O . SER A 1 100 ? -1.096 3.903 -18.380 1.00 71.31 100 SER A O 1
ATOM 768 N N . ALA A 1 101 ? -2.072 5.862 -18.896 1.00 67.44 101 ALA A N 1
ATOM 769 C CA . ALA A 1 101 ? -2.425 6.161 -17.513 1.00 67.44 101 ALA A CA 1
ATOM 770 C C . ALA A 1 101 ? -3.275 5.009 -16.942 1.00 67.44 101 ALA A C 1
ATOM 772 O O . ALA A 1 101 ? -4.210 4.547 -17.597 1.00 67.44 101 ALA A O 1
ATOM 773 N N . ASN A 1 102 ? -2.943 4.548 -15.733 1.00 68.12 102 ASN A N 1
ATOM 774 C CA . ASN A 1 102 ? -3.593 3.418 -15.053 1.00 68.12 102 ASN A CA 1
ATOM 775 C C . ASN A 1 102 ? -3.384 2.035 -15.699 1.00 68.12 102 ASN A C 1
ATOM 777 O O . ASN A 1 102 ? -4.213 1.139 -15.516 1.00 68.12 102 ASN A O 1
ATOM 781 N N . THR A 1 103 ? -2.292 1.828 -16.440 1.00 77.06 103 THR A N 1
ATOM 782 C CA . THR A 1 103 ? -1.927 0.468 -16.866 1.00 77.06 103 THR A CA 1
ATOM 783 C C . THR A 1 103 ? -1.659 -0.390 -15.630 1.00 77.06 103 THR A C 1
ATOM 785 O O . THR A 1 103 ? -0.800 -0.060 -14.816 1.00 77.06 103 THR A O 1
ATOM 788 N N . LYS A 1 104 ? -2.415 -1.480 -15.475 1.00 84.00 104 LYS A N 1
ATOM 789 C CA . LYS A 1 104 ? -2.289 -2.388 -14.330 1.00 84.00 104 LYS A CA 1
ATOM 790 C C . LYS A 1 104 ? -1.079 -3.300 -14.509 1.00 84.00 104 LYS A C 1
ATOM 792 O O . LYS A 1 104 ? -0.940 -3.898 -15.576 1.00 84.00 104 LYS A O 1
ATOM 797 N N . VAL A 1 105 ? -0.276 -3.475 -13.459 1.00 86.56 105 VAL A N 1
ATOM 798 C CA . VAL A 1 105 ? 0.850 -4.432 -13.450 1.00 86.56 105 VAL A CA 1
ATOM 799 C C . VAL A 1 105 ? 0.351 -5.851 -13.740 1.00 86.56 105 VAL A C 1
ATOM 801 O O . VAL A 1 105 ? 0.952 -6.564 -14.529 1.00 86.56 105 VAL A O 1
ATOM 804 N N . GLN A 1 106 ? -0.833 -6.199 -13.235 1.00 87.88 106 GLN A N 1
ATOM 805 C CA . GLN A 1 106 ? -1.573 -7.441 -13.523 1.00 87.88 106 GLN A CA 1
ATOM 806 C C . GLN A 1 106 ? -1.749 -7.800 -15.006 1.00 87.88 106 GLN A C 1
ATOM 808 O O . GLN A 1 106 ? -2.015 -8.951 -15.337 1.00 87.88 106 GLN A O 1
ATOM 813 N N . ALA A 1 107 ? -1.695 -6.816 -15.904 1.00 86.44 107 ALA A N 1
ATOM 814 C CA . ALA A 1 107 ? -1.856 -7.032 -17.340 1.00 86.44 107 ALA A CA 1
ATOM 815 C C . ALA A 1 107 ? -0.510 -7.130 -18.080 1.00 86.44 107 ALA A C 1
ATOM 817 O O . ALA A 1 107 ? -0.490 -7.277 -19.303 1.00 86.44 107 ALA A O 1
ATOM 818 N N . MET A 1 108 ? 0.608 -6.991 -17.367 1.00 89.38 108 MET A N 1
ATOM 819 C CA . MET A 1 108 ? 1.947 -6.976 -17.939 1.00 89.38 108 MET A CA 1
ATOM 820 C C . MET A 1 108 ? 2.532 -8.387 -17.979 1.00 89.38 108 MET A C 1
ATOM 822 O O . MET A 1 108 ? 2.404 -9.163 -17.034 1.00 89.38 108 MET A O 1
ATOM 826 N N . ASP A 1 109 ? 3.204 -8.699 -19.084 1.00 90.31 109 ASP A N 1
ATOM 827 C CA . ASP A 1 109 ? 4.106 -9.846 -19.171 1.00 90.31 109 ASP A CA 1
ATOM 828 C C . ASP A 1 109 ? 5.397 -9.584 -18.367 1.00 90.31 109 ASP A C 1
ATOM 830 O O . ASP A 1 109 ? 5.581 -8.509 -17.780 1.00 90.31 109 ASP A O 1
ATOM 834 N N . PHE A 1 110 ? 6.286 -10.580 -18.316 1.00 91.12 110 PHE A N 1
ATOM 835 C CA . PHE A 1 110 ? 7.538 -10.505 -17.561 1.00 91.12 110 PHE A CA 1
ATOM 836 C C . PHE A 1 110 ? 8.374 -9.274 -17.949 1.00 91.12 110 PHE A C 1
ATOM 838 O O . PHE A 1 110 ? 8.743 -8.475 -17.088 1.00 91.12 110 PHE A O 1
ATOM 845 N N . ASP A 1 111 ? 8.639 -9.084 -19.245 1.00 90.38 111 ASP A N 1
ATOM 846 C CA . ASP A 1 111 ? 9.537 -8.027 -19.719 1.00 90.38 111 ASP A CA 1
ATOM 847 C C . ASP A 1 111 ? 8.967 -6.630 -19.448 1.00 90.38 111 ASP A C 1
ATOM 849 O O . ASP A 1 111 ? 9.695 -5.731 -19.016 1.00 90.38 111 ASP A O 1
ATOM 853 N N . LYS A 1 112 ? 7.653 -6.445 -19.634 1.00 89.44 112 LYS A N 1
ATOM 854 C CA . LYS A 1 112 ? 6.981 -5.179 -19.312 1.00 89.44 112 LYS A CA 1
ATOM 855 C C . LYS A 1 112 ? 6.966 -4.902 -17.815 1.00 89.44 112 LYS A C 1
ATOM 857 O O . LYS A 1 112 ? 7.196 -3.760 -17.425 1.00 89.44 112 LYS A O 1
ATOM 862 N N . SER A 1 113 ? 6.741 -5.924 -16.991 1.00 89.81 113 SER A N 1
ATOM 863 C CA . SER A 1 113 ? 6.761 -5.795 -15.530 1.00 89.81 113 SER A CA 1
ATOM 864 C C . SER A 1 113 ? 8.134 -5.333 -15.040 1.00 89.81 113 SER A C 1
ATOM 866 O O . SER A 1 113 ? 8.240 -4.339 -14.325 1.00 89.81 113 SER A O 1
ATOM 868 N N . VAL A 1 114 ? 9.210 -5.981 -15.494 1.00 90.06 114 VAL A N 1
ATOM 869 C CA . VAL A 1 114 ? 10.581 -5.600 -15.116 1.00 90.06 114 VAL A CA 1
ATOM 870 C C . VAL A 1 114 ? 10.922 -4.189 -15.605 1.00 90.06 114 VAL A C 1
ATOM 872 O O . VAL A 1 114 ? 11.494 -3.391 -14.856 1.00 90.06 114 VAL A O 1
ATOM 875 N N . ALA A 1 115 ? 10.553 -3.845 -16.843 1.00 89.75 115 ALA A N 1
ATOM 876 C CA . ALA A 1 115 ? 10.780 -2.508 -17.387 1.00 89.75 115 ALA A CA 1
ATOM 877 C C . ALA A 1 115 ? 10.047 -1.420 -16.583 1.00 89.75 115 ALA A C 1
ATOM 879 O O . ALA A 1 115 ? 10.640 -0.378 -16.300 1.00 89.75 115 ALA A O 1
ATOM 880 N N . PHE A 1 116 ? 8.808 -1.686 -16.158 1.00 89.12 116 PHE A N 1
ATOM 881 C CA . PHE A 1 116 ? 8.003 -0.784 -15.334 1.00 89.12 116 PHE A CA 1
ATOM 882 C C . PHE A 1 116 ? 8.707 -0.427 -14.015 1.00 89.12 116 PHE A C 1
ATOM 884 O O . PHE A 1 116 ? 8.913 0.753 -13.719 1.00 89.12 116 PHE A O 1
ATOM 891 N N . PHE A 1 117 ? 9.144 -1.426 -13.240 1.00 88.75 117 PHE A N 1
ATOM 892 C CA . PHE A 1 117 ? 9.810 -1.181 -11.952 1.00 88.75 117 PHE A CA 1
ATOM 893 C C . PHE A 1 117 ? 11.201 -0.564 -12.114 1.00 88.75 117 PHE A C 1
ATOM 895 O O . PHE A 1 117 ? 11.588 0.303 -11.326 1.00 88.75 117 PHE A O 1
ATOM 902 N N . LYS A 1 118 ? 11.937 -0.943 -13.166 1.00 89.50 118 LYS A N 1
ATOM 903 C CA . LYS A 1 118 ? 13.227 -0.329 -13.495 1.00 89.50 118 LYS A CA 1
ATOM 904 C C . LYS A 1 118 ? 13.079 1.160 -13.800 1.00 89.50 118 LYS A C 1
ATOM 906 O O . LYS A 1 118 ? 13.872 1.962 -13.309 1.00 89.50 118 LYS A O 1
ATOM 911 N N . GLU A 1 119 ? 12.080 1.539 -14.592 1.00 90.69 119 GLU A N 1
ATOM 912 C CA . GLU A 1 119 ? 11.819 2.944 -14.900 1.00 90.69 119 GLU A CA 1
ATOM 913 C C . GLU A 1 119 ? 11.428 3.727 -13.643 1.00 90.69 119 GLU A C 1
ATOM 915 O O . GLU A 1 119 ? 11.990 4.793 -13.400 1.00 90.69 119 GLU A O 1
ATOM 920 N N . MET A 1 120 ? 10.552 3.172 -12.800 1.00 88.69 120 MET A N 1
ATOM 921 C CA . MET A 1 120 ? 10.158 3.800 -11.535 1.00 88.69 120 MET A CA 1
ATOM 922 C C . MET A 1 120 ? 11.355 4.024 -10.597 1.00 88.69 120 MET A C 1
ATOM 924 O O . MET A 1 120 ? 11.490 5.097 -10.006 1.00 88.69 120 MET A O 1
ATOM 928 N N . PHE A 1 121 ? 12.261 3.046 -10.491 1.00 89.25 121 PHE A N 1
ATOM 929 C CA . PHE A 1 121 ? 13.489 3.181 -9.706 1.00 89.25 121 PHE A CA 1
ATOM 930 C C . PHE A 1 121 ? 14.397 4.295 -10.245 1.00 89.25 121 PHE A C 1
ATOM 932 O O . PHE A 1 121 ? 14.875 5.139 -9.484 1.00 89.25 121 PHE A O 1
ATOM 939 N N . LEU A 1 122 ? 14.616 4.323 -11.564 1.00 89.44 122 LEU A N 1
ATOM 940 C CA . LEU A 1 122 ? 15.440 5.344 -12.212 1.00 89.44 122 LEU A CA 1
ATOM 941 C C . LEU A 1 122 ? 14.824 6.742 -12.079 1.00 89.44 122 LEU A C 1
ATOM 943 O O . LEU A 1 122 ? 15.551 7.689 -11.790 1.00 89.44 122 LEU A O 1
ATOM 947 N N . ALA A 1 123 ? 13.503 6.869 -12.206 1.00 88.81 123 ALA A N 1
ATOM 948 C CA . ALA A 1 123 ? 12.791 8.122 -11.976 1.00 88.81 123 ALA A CA 1
ATOM 949 C C . ALA A 1 123 ? 12.974 8.616 -10.530 1.00 88.81 123 ALA A C 1
ATOM 951 O O . ALA A 1 123 ? 13.264 9.792 -10.304 1.00 88.81 123 ALA A O 1
ATOM 952 N N . GLY A 1 124 ? 12.895 7.710 -9.548 1.00 87.06 124 GLY A N 1
ATOM 953 C CA . GLY A 1 124 ? 13.191 8.020 -8.147 1.00 87.06 124 GLY A CA 1
ATOM 954 C C . GLY A 1 124 ? 14.627 8.514 -7.944 1.00 87.06 124 GLY A C 1
ATOM 955 O O . GLY A 1 124 ? 14.842 9.549 -7.315 1.00 87.06 124 GLY A O 1
ATOM 956 N N . MET A 1 125 ? 15.606 7.831 -8.542 1.00 88.81 125 MET A N 1
ATOM 957 C CA . MET A 1 125 ? 17.018 8.238 -8.520 1.00 88.81 125 MET A CA 1
ATOM 958 C C . MET A 1 125 ? 17.247 9.614 -9.155 1.00 88.81 125 MET A C 1
ATOM 960 O O . MET A 1 125 ? 18.028 10.417 -8.650 1.00 88.81 125 MET A O 1
ATOM 964 N N . GLU A 1 126 ? 16.591 9.912 -10.275 1.00 87.94 126 GLU A N 1
ATOM 965 C CA . GLU A 1 126 ? 16.677 11.231 -10.907 1.00 87.94 126 GLU A CA 1
ATOM 966 C C . GLU A 1 126 ? 16.081 12.314 -10.005 1.00 87.94 126 GLU A C 1
ATOM 968 O O . GLU A 1 126 ? 16.681 13.382 -9.841 1.00 87.94 126 GLU A O 1
ATOM 973 N N . LYS A 1 127 ? 14.958 12.020 -9.341 1.00 85.31 127 LYS A N 1
ATOM 974 C CA . LYS A 1 127 ? 14.298 12.956 -8.429 1.00 85.31 127 LYS A CA 1
ATOM 975 C C . LYS A 1 127 ? 15.149 13.302 -7.212 1.00 85.31 127 LYS A C 1
ATOM 977 O O . LYS A 1 127 ? 15.214 14.471 -6.827 1.00 85.31 127 LYS A O 1
ATOM 982 N N . THR A 1 128 ? 15.840 12.322 -6.633 1.00 84.62 128 THR A N 1
ATOM 983 C CA . THR A 1 128 ? 16.775 12.541 -5.516 1.00 84.62 128 THR A CA 1
ATOM 984 C C . THR A 1 128 ? 18.105 13.146 -5.968 1.00 84.62 128 THR A C 1
ATOM 986 O O . THR A 1 128 ? 19.026 13.276 -5.163 1.00 84.62 128 THR A O 1
ATOM 989 N N . LYS A 1 129 ? 18.245 13.511 -7.254 1.00 85.00 129 LYS A N 1
ATOM 990 C CA . LYS A 1 129 ? 19.509 13.941 -7.870 1.00 85.00 129 LYS A CA 1
ATOM 991 C C . LYS A 1 129 ? 20.632 12.920 -7.661 1.00 85.00 129 LYS A C 1
ATOM 993 O O . LYS A 1 129 ? 21.802 13.290 -7.617 1.00 85.00 129 LYS A O 1
ATOM 998 N N . ARG A 1 130 ? 20.269 11.637 -7.541 1.00 84.50 130 ARG A N 1
ATOM 999 C CA . ARG A 1 130 ? 21.161 10.495 -7.296 1.00 84.50 130 ARG A CA 1
ATOM 1000 C C . ARG A 1 130 ? 21.923 10.584 -5.970 1.00 84.50 130 ARG A C 1
ATOM 1002 O O . ARG A 1 130 ? 22.950 9.933 -5.817 1.00 84.50 130 ARG A O 1
ATOM 1009 N N . ILE A 1 131 ? 21.430 11.391 -5.029 1.00 82.00 131 ILE A N 1
ATOM 1010 C CA . ILE A 1 131 ? 22.020 11.553 -3.693 1.00 82.00 131 ILE A CA 1
ATOM 1011 C C . ILE A 1 131 ? 21.593 10.397 -2.783 1.00 82.00 131 ILE A C 1
ATOM 1013 O O . ILE A 1 131 ? 22.373 9.941 -1.954 1.00 82.00 131 ILE A O 1
ATOM 1017 N N . GLU A 1 132 ? 20.371 9.899 -2.966 1.00 82.12 132 GLU A N 1
ATOM 1018 C CA . GLU A 1 132 ? 19.805 8.810 -2.177 1.00 82.12 132 GLU A CA 1
ATOM 1019 C C . GLU A 1 132 ? 19.042 7.846 -3.084 1.00 82.12 132 GLU A C 1
ATOM 1021 O O . GLU A 1 132 ? 18.259 8.270 -3.941 1.00 82.12 132 GLU A O 1
ATOM 1026 N N . ALA A 1 133 ? 19.289 6.549 -2.905 1.00 85.19 133 ALA A N 1
ATOM 1027 C CA . ALA A 1 133 ? 18.597 5.513 -3.649 1.00 85.19 133 ALA A CA 1
ATOM 1028 C C . ALA A 1 133 ? 17.283 5.132 -2.957 1.00 85.19 133 ALA A C 1
ATOM 1030 O O . ALA A 1 133 ? 17.287 4.908 -1.744 1.00 85.19 133 ALA A O 1
ATOM 1031 N N . PRO A 1 134 ? 16.173 4.996 -3.706 1.00 85.44 134 PRO A N 1
ATOM 1032 C CA . PRO A 1 134 ? 14.961 4.396 -3.167 1.00 85.44 134 PRO A CA 1
ATOM 1033 C C . PRO A 1 134 ? 15.270 3.004 -2.602 1.00 85.44 134 PRO A C 1
ATOM 1035 O O . PRO A 1 134 ? 15.884 2.182 -3.275 1.00 85.44 134 PRO A O 1
ATOM 1038 N N . ASN A 1 135 ? 14.849 2.730 -1.369 1.00 87.06 135 ASN A N 1
ATOM 1039 C CA . ASN A 1 135 ? 15.109 1.453 -0.692 1.00 87.06 135 ASN A CA 1
ATOM 1040 C C . ASN A 1 135 ? 13.840 0.628 -0.433 1.00 87.06 135 ASN A C 1
ATOM 1042 O O . ASN A 1 135 ? 13.929 -0.499 0.044 1.00 87.06 135 ASN A O 1
ATOM 1046 N N . THR A 1 136 ? 12.664 1.190 -0.719 1.00 89.25 136 THR A N 1
ATOM 1047 C CA . THR A 1 136 ? 11.371 0.581 -0.405 1.00 89.25 136 THR A CA 1
ATOM 1048 C C . THR A 1 136 ? 10.392 0.832 -1.542 1.00 89.25 136 THR A C 1
ATOM 1050 O O . THR A 1 136 ? 10.196 1.977 -1.951 1.00 89.25 136 THR A O 1
ATOM 1053 N N . PHE A 1 137 ? 9.728 -0.230 -1.998 1.00 87.62 137 PHE A N 1
ATOM 1054 C CA . PHE A 1 137 ? 8.556 -0.146 -2.863 1.00 87.62 137 PHE A CA 1
ATOM 1055 C C . PHE A 1 137 ? 7.312 -0.561 -2.084 1.00 87.62 137 PHE A C 1
ATOM 1057 O O . PHE A 1 137 ? 7.253 -1.657 -1.531 1.00 87.62 137 PHE A O 1
ATOM 1064 N N . ALA A 1 138 ? 6.312 0.317 -2.051 1.00 88.44 138 ALA A N 1
ATOM 1065 C CA . ALA A 1 138 ? 4.974 -0.037 -1.599 1.00 88.44 138 ALA A CA 1
ATOM 1066 C C . ALA A 1 138 ? 4.150 -0.440 -2.826 1.00 88.44 138 ALA A C 1
ATOM 1068 O O . ALA A 1 138 ? 3.938 0.377 -3.720 1.00 88.44 138 ALA A O 1
ATOM 1069 N N . ILE A 1 139 ? 3.711 -1.694 -2.865 1.00 89.12 139 ILE A N 1
ATOM 1070 C CA . ILE A 1 139 ? 2.946 -2.273 -3.974 1.00 89.12 139 ILE A CA 1
ATOM 1071 C C . ILE A 1 139 ? 1.648 -2.881 -3.461 1.00 89.12 139 ILE A C 1
ATOM 1073 O O . ILE A 1 139 ? 1.559 -3.297 -2.303 1.00 89.12 139 ILE A O 1
ATOM 1077 N N . ASP A 1 140 ? 0.635 -2.910 -4.326 1.00 88.69 140 ASP A N 1
ATOM 1078 C CA . ASP A 1 140 ? -0.598 -3.624 -4.025 1.00 88.69 140 ASP A CA 1
ATOM 1079 C C . ASP A 1 140 ? -0.332 -5.130 -3.912 1.00 88.69 140 ASP A C 1
ATOM 1081 O O . ASP A 1 140 ? 0.522 -5.685 -4.607 1.00 88.69 140 ASP A O 1
ATOM 1085 N N . LEU A 1 141 ? -1.079 -5.804 -3.037 1.00 88.56 141 LEU A N 1
ATOM 1086 C CA . LEU A 1 141 ? -0.874 -7.227 -2.770 1.00 88.56 141 LEU A CA 1
ATOM 1087 C C . LEU A 1 141 ? -1.175 -8.087 -4.005 1.00 88.56 141 LEU A C 1
ATOM 1089 O O . LEU A 1 141 ? -0.546 -9.125 -4.203 1.00 88.56 141 LEU A O 1
ATOM 1093 N N . LEU A 1 142 ? -2.125 -7.661 -4.840 1.00 90.25 142 LEU A N 1
ATOM 1094 C CA . LEU A 1 142 ? -2.473 -8.376 -6.060 1.00 90.25 142 LEU A CA 1
ATOM 1095 C C . LEU A 1 142 ? -1.368 -8.212 -7.115 1.00 90.25 142 LEU A C 1
ATOM 1097 O O . LEU A 1 142 ? -0.984 -9.191 -7.751 1.00 90.25 142 LEU A O 1
ATOM 1101 N N . ASP A 1 143 ? -0.798 -7.012 -7.247 1.00 91.25 143 ASP A N 1
ATOM 1102 C CA . ASP A 1 143 ? 0.364 -6.780 -8.113 1.00 91.25 143 ASP A CA 1
ATOM 1103 C C . ASP A 1 143 ? 1.586 -7.579 -7.633 1.00 91.25 143 ASP A C 1
ATOM 1105 O O . ASP A 1 143 ? 2.262 -8.203 -8.446 1.00 91.25 143 ASP A O 1
ATOM 1109 N N . LEU A 1 144 ? 1.827 -7.649 -6.316 1.00 92.00 144 LEU A N 1
ATOM 1110 C CA . LEU A 1 144 ? 2.873 -8.502 -5.739 1.00 92.00 144 LEU A CA 1
ATOM 1111 C C . LEU A 1 144 ? 2.670 -9.978 -6.119 1.00 92.00 144 LEU A C 1
ATOM 1113 O O . LEU A 1 144 ? 3.614 -10.641 -6.548 1.00 92.00 144 LEU A O 1
ATOM 1117 N N . ALA A 1 145 ? 1.444 -10.493 -5.982 1.00 92.62 145 ALA A N 1
ATOM 1118 C CA . ALA A 1 145 ? 1.124 -11.871 -6.344 1.00 92.62 145 ALA A CA 1
ATOM 1119 C C . ALA A 1 145 ? 1.317 -12.128 -7.847 1.00 92.62 145 ALA A C 1
ATOM 1121 O O . ALA A 1 145 ? 1.854 -13.166 -8.227 1.00 92.62 145 ALA A O 1
ATOM 1122 N N . HIS A 1 146 ? 0.929 -11.178 -8.702 1.00 92.75 146 HIS A N 1
ATOM 1123 C CA . HIS A 1 146 ? 1.152 -11.265 -10.146 1.00 92.75 146 HIS A CA 1
ATOM 1124 C C . HIS A 1 146 ? 2.640 -11.364 -10.492 1.00 92.75 146 HIS A C 1
ATOM 1126 O O . HIS A 1 146 ? 3.032 -12.236 -11.265 1.00 92.75 146 HIS A O 1
ATOM 1132 N N . LEU A 1 147 ? 3.480 -10.521 -9.889 1.00 92.50 147 LEU A N 1
ATOM 1133 C CA . LEU A 1 147 ? 4.931 -10.535 -10.111 1.00 92.50 147 LEU A CA 1
ATOM 1134 C C . LEU A 1 147 ? 5.573 -11.848 -9.657 1.00 92.50 147 LEU A C 1
ATOM 1136 O O . LEU A 1 147 ? 6.430 -12.380 -10.359 1.00 92.50 147 LEU A O 1
ATOM 1140 N N . ALA A 1 148 ? 5.118 -12.396 -8.528 1.00 91.50 148 ALA A N 1
ATOM 1141 C CA . ALA A 1 148 ? 5.588 -13.679 -8.009 1.00 91.50 148 ALA A CA 1
ATOM 1142 C C . ALA A 1 148 ? 5.193 -14.874 -8.897 1.00 91.50 148 ALA A C 1
ATOM 1144 O O . ALA A 1 148 ? 5.866 -15.899 -8.882 1.00 91.50 148 ALA A O 1
ATOM 1145 N N . LEU A 1 149 ? 4.099 -14.767 -9.658 1.00 90.88 149 LEU A N 1
ATOM 1146 C CA . LEU A 1 149 ? 3.619 -15.831 -10.551 1.00 90.88 149 LEU A CA 1
ATOM 1147 C C . LEU A 1 149 ? 4.081 -15.655 -12.004 1.00 90.88 149 LEU A C 1
ATOM 1149 O O . LEU A 1 149 ? 4.036 -16.602 -12.787 1.00 90.88 149 LEU A O 1
ATOM 1153 N N . THR A 1 150 ? 4.518 -14.454 -12.379 1.00 91.94 150 THR A N 1
ATOM 1154 C CA . THR A 1 150 ? 4.974 -14.151 -13.736 1.00 91.94 150 THR A CA 1
ATOM 1155 C C . THR A 1 150 ? 6.426 -14.579 -13.895 1.00 91.94 150 THR A C 1
ATOM 1157 O O . THR A 1 150 ? 7.327 -13.955 -13.341 1.00 91.94 150 THR A O 1
ATOM 1160 N N . GLN A 1 151 ? 6.659 -15.633 -14.673 1.00 91.56 151 GLN A N 1
ATOM 1161 C CA . GLN A 1 151 ? 7.990 -16.194 -14.903 1.00 91.56 151 GLN A CA 1
ATOM 1162 C C . GLN A 1 151 ? 8.595 -15.736 -16.227 1.00 91.56 151 GLN A C 1
ATOM 1164 O O . GLN A 1 151 ? 7.892 -15.505 -17.216 1.00 91.56 151 GLN A O 1
ATOM 1169 N N . ARG A 1 152 ? 9.925 -15.650 -16.261 1.00 91.00 152 ARG A N 1
ATOM 1170 C CA . ARG A 1 152 ? 10.669 -15.505 -17.513 1.00 91.00 152 ARG A CA 1
ATOM 1171 C C . ARG A 1 152 ? 10.673 -16.838 -18.261 1.00 91.00 152 ARG A C 1
ATOM 1173 O O . ARG A 1 152 ? 10.891 -17.898 -17.681 1.00 91.00 152 ARG A O 1
ATOM 1180 N N . ASN A 1 153 ? 10.489 -16.771 -19.578 1.00 87.38 153 ASN A N 1
ATOM 1181 C CA . ASN A 1 153 ? 10.506 -17.953 -20.436 1.00 87.38 153 ASN A CA 1
ATOM 1182 C C . ASN A 1 153 ? 11.793 -18.772 -20.254 1.00 87.38 153 ASN A C 1
ATOM 1184 O O . ASN A 1 153 ? 12.896 -18.237 -20.372 1.00 87.38 153 ASN A O 1
ATOM 1188 N N . ASN A 1 154 ? 11.630 -20.084 -20.064 1.00 84.94 154 ASN A N 1
ATOM 1189 C CA . ASN A 1 154 ? 12.711 -21.066 -19.916 1.00 84.94 154 ASN A CA 1
ATOM 1190 C C . ASN A 1 154 ? 13.604 -20.870 -18.677 1.00 84.94 154 ASN A C 1
ATOM 1192 O O . ASN A 1 154 ? 14.751 -21.314 -18.673 1.00 84.94 154 ASN A O 1
ATOM 1196 N N . THR A 1 155 ? 13.095 -20.213 -17.635 1.00 84.69 155 THR A N 1
ATOM 1197 C CA . THR A 1 155 ? 13.789 -20.049 -16.353 1.00 84.69 155 THR A CA 1
ATOM 1198 C C . THR A 1 155 ? 12.796 -20.141 -15.201 1.00 84.69 155 THR A C 1
ATOM 1200 O O . THR A 1 155 ? 11.640 -19.768 -15.371 1.00 84.69 155 THR A O 1
ATOM 1203 N N . ASP A 1 156 ? 13.261 -20.532 -14.016 1.00 84.25 156 ASP A N 1
ATOM 1204 C CA . ASP A 1 156 ? 12.436 -20.509 -12.797 1.00 84.25 156 ASP A CA 1
ATOM 1205 C C . ASP A 1 156 ? 12.341 -19.108 -12.161 1.00 84.25 156 ASP A C 1
ATOM 1207 O O . ASP A 1 156 ? 11.644 -18.924 -11.166 1.00 84.25 156 ASP A O 1
ATOM 1211 N N . THR A 1 157 ? 13.018 -18.112 -12.744 1.00 88.56 157 THR A N 1
ATOM 1212 C CA . THR A 1 157 ? 13.063 -16.738 -12.236 1.00 88.56 157 THR A CA 1
ATOM 1213 C C . THR A 1 157 ? 11.738 -16.011 -12.449 1.00 88.56 157 THR A C 1
ATOM 1215 O O . THR A 1 157 ? 11.221 -15.935 -13.572 1.00 88.56 157 THR A O 1
ATOM 1218 N N . THR A 1 158 ? 11.213 -15.438 -11.368 1.00 91.88 158 THR A N 1
ATOM 1219 C CA . THR A 1 158 ? 9.967 -14.654 -11.382 1.00 91.88 158 THR A CA 1
ATOM 1220 C C . THR A 1 158 ? 10.250 -13.169 -11.588 1.00 91.88 158 THR A C 1
ATOM 1222 O O . THR A 1 158 ? 11.368 -12.713 -11.383 1.00 91.88 158 THR A O 1
ATOM 1225 N N . ALA A 1 159 ? 9.251 -12.384 -11.992 1.00 89.31 159 ALA A N 1
ATOM 1226 C CA . ALA A 1 159 ? 9.401 -10.934 -12.149 1.00 89.31 159 ALA A CA 1
ATOM 1227 C C . ALA A 1 159 ? 9.601 -10.196 -10.810 1.00 89.31 159 ALA A C 1
ATOM 1229 O O . ALA A 1 159 ? 9.898 -9.002 -10.814 1.00 89.31 159 ALA A O 1
ATOM 1230 N N . LEU A 1 160 ? 9.392 -10.883 -9.682 1.00 88.75 160 LEU A N 1
ATOM 1231 C CA . LEU A 1 160 ? 9.646 -10.365 -8.340 1.00 88.75 160 LEU A CA 1
ATOM 1232 C C . LEU A 1 160 ? 11.129 -10.454 -7.933 1.00 88.75 160 LEU A C 1
ATOM 1234 O O . LEU A 1 160 ? 11.552 -9.691 -7.064 1.00 88.75 160 LEU A O 1
ATOM 1238 N N . GLU A 1 161 ? 11.885 -11.382 -8.525 1.00 84.25 161 GLU A N 1
ATOM 1239 C CA . GLU A 1 161 ? 13.319 -11.600 -8.268 1.00 84.25 161 GLU A CA 1
ATOM 1240 C C . GLU A 1 161 ? 14.206 -10.677 -9.117 1.00 84.25 161 GLU A C 1
ATOM 1242 O O . GLU A 1 161 ? 15.181 -10.135 -8.547 1.00 84.25 161 GLU A O 1
#

Radius of gyration: 25.57 Å; chains: 1; bounding box: 58×63×61 Å

Organism: NCBI:txid456482

Foldseek 3Di:
DDDDDDDDPDPPDDPPPDDDDDDDDDDDDDDDDDDDDDPVVVVVCVVVVHDDPCVSVVVRVVVVVVVVVCCQAANDPPDPSRGHQPPPPVHDDDDDPPDDVPDDLLVDALVRNLSRVVSVQVVVCVVVVVPDGDDDDDDDPVSVVSQCPHDDPPDPDGSND

InterPro domains:
  IPR020049 Major capsid protein-like [PF09950] (7-160)

pLDDT: mean 80.2, std 14.33, range [28.88, 92.75]